Protein AF-A0A7S2WNS4-F1 (afdb_monomer_lite)

Foldseek 3Di:
DPDDPPQDFEFEFEDDDPLLDPAADDLVSVVVVVCVCVVVVVVVRHQAYEYEDALSRCLRPVPSCLVVCVVDVRYAYEHEHDDPADFDEPVSVVSSCVVCVVSVNNVRYHYHTDYDPDDDDVVVVVNNVVSVVVVVVCVPPPPPPPDDPDRDTDGDDDDDDD

Secondary structure (DSSP, 8-state):
---PPP--EEEEEE----TT-SS---HHHHHHHHHHHHHTTHHHHEEEEEEEEEHHHHTT--GGGHHHHHH-TTEEEEEE--TTSPPEEHHHHHHHHHHHHHTT-GGGEEEE-PEE-S-THHHHHHHHHHHHHHHHHHTTT---------------------

InterPro domains:
  IPR019356 Menorin-like domain [PF10223] (10-103)

Organism: NCBI:txid49252

pLDDT: mean 78.73, std 20.69, range [34.44, 98.44]

Radius of gyration: 17.96 Å; chains: 1; bounding box: 40×40×54 Å

Sequence (162 aa):
EILKPPNKYAFSLGWSTDCRALKGYTKQDVAAMKHIIVKNDLLERSKGVVLAVNARVLYRDCKVFNSILREFPEIQLLAWTGTGEPPISQCQIDQILKHFTKEDLQNQLGFDCQISKKLGFFYDYGVRAVSYLWNCKNICVIKCRSAPRSNHLILDKENDIT

Structure (mmCIF, N/CA/C/O backbone):
data_AF-A0A7S2WNS4-F1
#
_entry.id   AF-A0A7S2WNS4-F1
#
loop_
_atom_site.group_PDB
_atom_site.id
_atom_site.type_symbol
_atom_site.label_atom_id
_atom_site.label_alt_id
_atom_site.label_comp_id
_atom_site.label_asym_id
_atom_site.label_entity_id
_atom_site.label_seq_id
_atom_site.pdbx_PDB_ins_code
_atom_site.Cartn_x
_atom_site.Cartn_y
_atom_site.Cartn_z
_atom_site.occupancy
_atom_site.B_iso_or_equiv
_atom_site.auth_seq_id
_atom_site.auth_comp_id
_atom_site.auth_asym_id
_atom_site.auth_atom_id
_atom_site.pdbx_PDB_model_num
ATOM 1 N N . GLU A 1 1 ? -21.718 1.676 32.735 1.00 65.38 1 GLU A N 1
ATOM 2 C CA . GLU A 1 1 ? -20.930 1.352 31.528 1.00 65.38 1 GLU A CA 1
ATOM 3 C C . GLU A 1 1 ? -19.685 0.586 31.934 1.00 65.38 1 GLU A C 1
ATOM 5 O O . GLU A 1 1 ? -19.003 1.007 32.858 1.00 65.38 1 GLU A O 1
ATOM 10 N N . ILE A 1 2 ? -19.419 -0.559 31.307 1.00 63.28 2 ILE A N 1
ATOM 11 C CA . ILE A 1 2 ? -18.170 -1.300 31.515 1.00 63.28 2 ILE A CA 1
ATOM 12 C C . ILE A 1 2 ? -17.141 -0.670 30.574 1.00 63.28 2 ILE A C 1
ATOM 14 O O . ILE A 1 2 ? -17.276 -0.781 29.357 1.00 63.28 2 ILE A O 1
ATOM 18 N N . LEU A 1 3 ? -16.146 0.025 31.126 1.00 57.88 3 LEU A N 1
ATOM 19 C CA . LEU A 1 3 ? -15.045 0.593 30.346 1.00 57.88 3 LEU A CA 1
ATOM 20 C C . LEU A 1 3 ? -14.241 -0.558 29.723 1.00 57.88 3 LEU A C 1
ATOM 22 O O . LEU A 1 3 ? -13.560 -1.298 30.437 1.00 57.88 3 LEU A O 1
ATOM 26 N N . LYS A 1 4 ? -14.331 -0.732 28.396 1.00 65.00 4 LYS A N 1
ATOM 27 C CA . LYS A 1 4 ? -13.427 -1.630 27.662 1.00 65.00 4 LYS A CA 1
ATOM 28 C C . LYS A 1 4 ? -11.987 -1.137 27.901 1.00 65.00 4 LYS A C 1
ATOM 30 O O . LYS A 1 4 ? -11.740 0.064 27.765 1.00 65.00 4 LYS A O 1
ATOM 35 N N . PRO A 1 5 ? -11.039 -2.017 28.272 1.00 66.44 5 PRO A N 1
ATOM 36 C CA . PRO A 1 5 ? -9.646 -1.619 28.435 1.00 66.44 5 PRO A CA 1
ATOM 37 C C . PRO A 1 5 ? -9.109 -1.043 27.114 1.00 66.44 5 PRO A C 1
ATOM 39 O O . PRO A 1 5 ? -9.518 -1.503 26.046 1.00 66.44 5 PRO A O 1
ATOM 42 N N . PRO A 1 6 ? -8.207 -0.046 27.159 1.00 67.00 6 PRO A N 1
ATOM 43 C CA . PRO A 1 6 ? -7.702 0.602 25.955 1.00 67.00 6 PRO A CA 1
ATOM 44 C C . PRO A 1 6 ? -7.000 -0.414 25.048 1.00 67.00 6 PRO A C 1
ATOM 46 O O . PRO A 1 6 ? -6.200 -1.221 25.526 1.00 67.00 6 PRO A O 1
ATOM 49 N N . ASN A 1 7 ? -7.277 -0.357 23.743 1.00 68.31 7 ASN A N 1
ATOM 50 C CA . ASN A 1 7 ? -6.649 -1.219 22.742 1.00 68.31 7 ASN A CA 1
ATOM 51 C C . ASN A 1 7 ? -5.125 -1.049 22.777 1.00 68.31 7 ASN A C 1
ATOM 53 O O . ASN A 1 7 ? -4.609 0.039 22.514 1.00 68.31 7 ASN A O 1
ATOM 57 N N . LYS A 1 8 ? -4.402 -2.120 23.131 1.00 78.44 8 LYS A N 1
ATOM 58 C CA . LYS A 1 8 ? -2.941 -2.098 23.331 1.00 78.44 8 LYS A CA 1
ATOM 59 C C . LYS A 1 8 ? -2.131 -2.576 22.126 1.00 78.44 8 LYS A C 1
ATOM 61 O O . LYS A 1 8 ? -0.917 -2.439 22.145 1.00 78.44 8 LYS A O 1
ATOM 66 N N . TYR A 1 9 ? -2.774 -3.131 21.103 1.00 80.62 9 TYR A N 1
ATOM 67 C CA . TYR A 1 9 ? -2.079 -3.832 20.023 1.00 80.62 9 TYR A CA 1
ATOM 68 C C . TYR A 1 9 ? -2.165 -3.076 18.697 1.00 80.62 9 TYR A C 1
ATOM 70 O O . TYR A 1 9 ? -3.155 -2.394 18.420 1.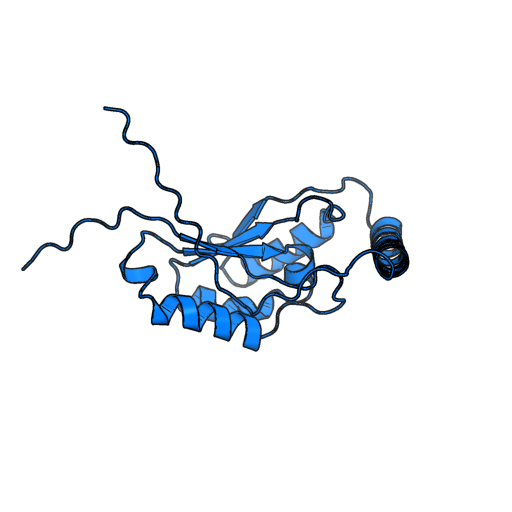00 80.62 9 TYR A O 1
ATOM 78 N N . ALA A 1 10 ? -1.132 -3.233 17.873 1.00 77.94 10 ALA A N 1
ATOM 79 C CA . ALA A 1 10 ? -1.142 -2.916 16.452 1.00 77.94 10 ALA A CA 1
ATOM 80 C C . ALA A 1 10 ? -0.961 -4.227 15.679 1.00 77.94 10 ALA A C 1
ATOM 82 O O . ALA A 1 10 ? -0.168 -5.078 16.082 1.00 77.94 10 ALA A O 1
ATOM 83 N N . PHE A 1 11 ? -1.712 -4.407 14.594 1.00 83.06 11 PHE A N 1
ATOM 84 C CA . PHE A 1 11 ? -1.598 -5.600 13.757 1.00 83.06 11 PHE A CA 1
ATOM 85 C C . PHE A 1 11 ? -1.020 -5.237 12.396 1.00 83.06 11 PHE A C 1
ATOM 87 O O . PHE A 1 11 ? -1.498 -4.308 11.744 1.00 83.06 11 PHE A O 1
ATOM 94 N N . SER A 1 12 ? -0.039 -6.021 11.952 1.00 80.31 12 SER A N 1
ATOM 95 C CA . SER A 1 12 ? 0.447 -6.012 10.576 1.00 80.31 12 SER A CA 1
ATOM 96 C C . SER A 1 12 ? -0.000 -7.292 9.877 1.00 80.31 12 SER A C 1
ATOM 98 O O . SER A 1 12 ? 0.221 -8.399 10.374 1.00 80.31 12 SER A O 1
ATOM 100 N N . LEU A 1 13 ? -0.661 -7.151 8.730 1.00 82.38 13 LEU A N 1
ATOM 101 C CA . LEU A 1 13 ? -1.075 -8.269 7.889 1.00 82.38 13 LEU A CA 1
ATOM 102 C C . LEU A 1 13 ? -0.268 -8.251 6.593 1.00 82.38 13 LEU A C 1
ATOM 104 O O . LEU A 1 13 ? -0.401 -7.339 5.778 1.00 82.38 13 LEU A O 1
ATOM 108 N N . GLY A 1 14 ? 0.549 -9.284 6.391 1.00 80.62 14 GLY A N 1
ATOM 109 C CA . GLY A 1 14 ? 1.243 -9.522 5.129 1.00 80.62 14 GLY A CA 1
ATOM 110 C C . GLY A 1 14 ? 0.395 -10.365 4.179 1.00 80.62 14 GLY A C 1
ATOM 111 O O . GLY A 1 14 ? -0.136 -11.404 4.573 1.00 80.62 14 GLY A O 1
ATOM 112 N N . TRP A 1 15 ? 0.299 -9.952 2.914 1.00 82.50 15 TRP A N 1
ATOM 113 C CA . TRP A 1 15 ? -0.323 -10.765 1.865 1.00 82.50 15 TRP A CA 1
ATOM 114 C C . TRP A 1 15 ? 0.739 -11.345 0.941 1.00 82.50 15 TRP A C 1
ATOM 116 O O . TRP A 1 15 ? 1.460 -10.613 0.259 1.00 82.50 15 TRP A O 1
ATOM 126 N N . SER A 1 16 ? 0.839 -12.674 0.906 1.00 76.50 16 SER A N 1
ATOM 127 C CA . SER A 1 16 ? 1.732 -13.338 -0.037 1.00 76.50 16 SER A CA 1
ATOM 128 C C . SER A 1 16 ? 1.180 -13.166 -1.448 1.00 76.50 16 SER A C 1
ATOM 130 O O . SER A 1 16 ? 0.066 -13.589 -1.754 1.00 76.50 16 SER A O 1
ATOM 132 N N . THR A 1 17 ? 1.968 -12.532 -2.309 1.00 72.62 17 THR A N 1
ATOM 133 C CA . THR A 1 17 ? 1.684 -12.413 -3.737 1.00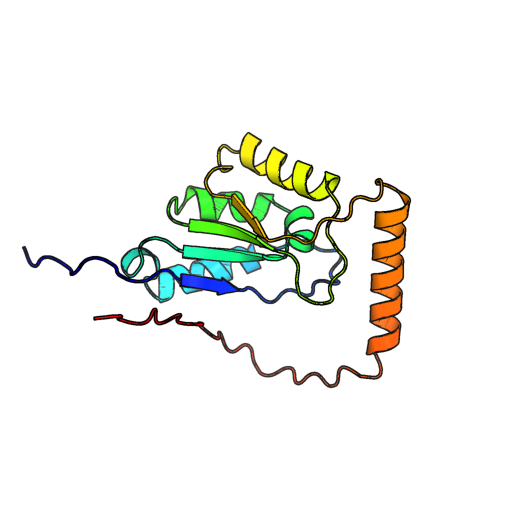 72.62 17 THR A CA 1
ATOM 134 C C . THR A 1 17 ? 2.838 -13.001 -4.525 1.00 72.62 17 THR A C 1
ATOM 136 O O . THR A 1 17 ? 3.972 -13.042 -4.049 1.00 72.62 17 THR A O 1
ATOM 139 N N . ASP A 1 18 ? 2.565 -13.483 -5.738 1.00 75.81 18 ASP A N 1
ATOM 140 C CA . ASP A 1 18 ? 3.656 -13.794 -6.652 1.00 75.81 18 ASP A CA 1
ATOM 141 C C . ASP A 1 18 ? 4.267 -12.473 -7.120 1.00 75.81 18 ASP A C 1
ATOM 143 O O . ASP A 1 18 ? 3.739 -11.797 -7.999 1.00 75.81 18 ASP A O 1
ATOM 147 N N . CYS A 1 19 ? 5.393 -12.096 -6.523 1.00 66.12 19 CYS A N 1
ATOM 148 C CA . CYS A 1 19 ? 6.096 -10.848 -6.816 1.00 66.12 19 CYS A CA 1
ATOM 149 C C . CYS A 1 19 ? 6.662 -10.801 -8.248 1.00 66.12 19 CYS A C 1
ATOM 151 O O . CYS A 1 19 ? 7.168 -9.762 -8.681 1.00 66.12 19 CYS A O 1
ATOM 153 N N . ARG A 1 20 ? 6.594 -11.930 -8.972 1.00 65.75 20 ARG A N 1
ATOM 154 C CA . ARG A 1 20 ? 6.937 -12.081 -10.394 1.00 65.75 20 ARG A CA 1
ATOM 155 C C . ARG A 1 20 ? 5.729 -11.873 -11.306 1.00 65.75 20 ARG A C 1
ATOM 157 O O . ARG A 1 20 ? 5.885 -11.856 -12.528 1.00 65.75 20 ARG A O 1
ATOM 164 N N . ALA A 1 21 ? 4.531 -11.741 -10.740 1.00 62.22 21 ALA A N 1
ATOM 165 C CA . ALA A 1 21 ? 3.321 -11.548 -11.508 1.00 62.22 21 ALA A CA 1
ATOM 166 C C . ALA A 1 21 ? 3.389 -10.218 -12.265 1.00 62.22 21 ALA A C 1
ATOM 168 O O . ALA A 1 21 ? 3.601 -9.145 -11.705 1.00 62.22 21 ALA A O 1
ATOM 169 N N . LEU A 1 22 ? 3.112 -10.284 -13.567 1.00 72.75 22 LEU A N 1
ATOM 170 C CA . LEU A 1 22 ? 2.828 -9.107 -14.394 1.00 72.75 22 LEU A CA 1
ATOM 171 C C . LEU A 1 22 ? 1.499 -8.429 -14.008 1.00 72.75 22 LEU A C 1
ATOM 173 O O . LEU A 1 22 ? 1.129 -7.418 -14.601 1.00 72.75 22 LEU A O 1
ATOM 177 N N . LYS A 1 23 ? 0.766 -9.006 -13.051 1.00 83.56 23 LYS A N 1
ATOM 178 C CA . LYS A 1 23 ? -0.563 -8.588 -12.612 1.00 83.56 23 LYS A CA 1
ATOM 179 C C . LYS A 1 23 ? -0.468 -7.947 -11.228 1.00 83.56 23 LYS A C 1
ATOM 181 O O . LYS A 1 23 ? 0.312 -8.399 -10.396 1.00 83.56 23 LYS A O 1
ATOM 186 N N . GLY A 1 24 ? -1.250 -6.892 -11.016 1.00 90.19 24 GLY A N 1
ATOM 187 C CA . GLY A 1 24 ? -1.418 -6.270 -9.704 1.00 90.19 24 GLY A CA 1
ATOM 188 C C . GLY A 1 24 ? -2.335 -7.072 -8.786 1.00 90.19 24 GLY A C 1
ATOM 189 O O . GLY A 1 24 ? -2.813 -8.149 -9.153 1.00 90.19 24 GLY A O 1
ATOM 190 N N . TYR A 1 25 ? -2.602 -6.511 -7.607 1.00 92.94 25 TYR A N 1
ATOM 191 C CA . TYR A 1 25 ? -3.631 -7.022 -6.705 1.00 92.94 25 TYR A CA 1
ATOM 192 C C . TYR A 1 25 ? -4.998 -7.004 -7.382 1.00 92.94 25 TYR A C 1
ATOM 194 O O . TYR A 1 25 ? -5.315 -6.115 -8.170 1.00 92.94 25 TYR A O 1
ATOM 202 N N . THR A 1 26 ? -5.828 -7.981 -7.046 1.00 93.56 26 THR A N 1
ATOM 203 C CA . THR A 1 26 ? -7.202 -8.071 -7.531 1.00 93.56 26 THR A CA 1
ATOM 204 C C . THR A 1 26 ? -8.192 -7.608 -6.467 1.00 93.56 26 THR A C 1
ATOM 206 O O . THR A 1 26 ? -7.886 -7.545 -5.275 1.00 93.56 26 THR A O 1
ATOM 209 N N . LYS A 1 27 ? -9.436 -7.338 -6.876 1.00 94.81 27 LYS A N 1
ATOM 210 C CA . LYS A 1 27 ? -10.526 -7.066 -5.925 1.00 94.81 27 LYS A CA 1
ATOM 211 C C . LYS A 1 27 ? -10.767 -8.247 -4.980 1.00 94.81 27 LYS A C 1
ATOM 213 O O . LYS A 1 27 ? -11.160 -8.040 -3.838 1.00 94.81 27 LYS A O 1
ATOM 218 N N . GLN A 1 28 ? -10.532 -9.473 -5.448 1.00 94.69 28 GLN A N 1
ATOM 219 C CA . GLN A 1 28 ? -10.657 -10.689 -4.650 1.00 94.69 28 GLN A CA 1
ATOM 220 C C . GLN A 1 28 ? -9.585 -10.757 -3.557 1.00 94.69 28 GLN A C 1
ATOM 222 O O . GLN A 1 28 ? -9.910 -11.138 -2.435 1.00 94.69 28 GLN A O 1
ATOM 227 N N . ASP A 1 29 ? -8.348 -10.339 -3.850 1.00 93.44 29 ASP A N 1
ATOM 228 C CA . ASP A 1 29 ? -7.282 -10.250 -2.842 1.00 93.44 29 ASP A CA 1
ATOM 229 C C . ASP A 1 29 ? -7.675 -9.280 -1.724 1.00 93.44 29 ASP A C 1
ATOM 231 O O . ASP A 1 29 ? -7.646 -9.636 -0.548 1.00 93.44 29 ASP A O 1
ATOM 235 N N . VAL A 1 30 ? -8.134 -8.080 -2.093 1.00 95.19 30 VAL A N 1
ATOM 236 C CA . VAL A 1 30 ? -8.565 -7.057 -1.127 1.00 95.19 30 VAL A CA 1
ATOM 237 C C . VAL A 1 30 ? -9.792 -7.515 -0.332 1.00 95.19 30 VAL A C 1
ATOM 239 O O . VAL A 1 30 ? -9.855 -7.312 0.880 1.00 95.19 30 VAL A O 1
ATOM 242 N N . ALA A 1 31 ? -10.751 -8.189 -0.973 1.00 95.62 31 ALA A N 1
ATOM 243 C CA . ALA A 1 31 ? -11.909 -8.760 -0.287 1.00 95.62 31 ALA A CA 1
ATOM 244 C C . ALA A 1 31 ? -11.508 -9.846 0.725 1.00 95.62 31 ALA A C 1
ATOM 246 O O . ALA A 1 31 ? -12.085 -9.919 1.810 1.00 95.62 31 ALA A O 1
ATOM 247 N N . ALA A 1 32 ? -10.503 -10.664 0.405 1.00 94.50 32 ALA A N 1
ATOM 248 C CA . ALA A 1 32 ? -9.987 -11.677 1.318 1.00 94.50 32 ALA A CA 1
ATOM 249 C C . ALA A 1 32 ? -9.248 -11.049 2.514 1.00 94.50 32 ALA A C 1
ATOM 251 O O . ALA A 1 32 ? -9.465 -11.478 3.649 1.00 94.50 32 ALA A O 1
ATOM 252 N N . MET A 1 33 ? -8.454 -9.993 2.292 1.00 95.06 33 MET A N 1
ATOM 253 C CA . MET A 1 33 ? -7.847 -9.207 3.376 1.00 95.06 33 MET A CA 1
ATOM 254 C C . MET A 1 33 ? -8.924 -8.602 4.284 1.00 95.06 33 MET A C 1
ATOM 256 O O . MET A 1 33 ? -8.897 -8.807 5.496 1.00 95.06 33 MET A O 1
ATOM 260 N N . LYS A 1 34 ? -9.929 -7.938 3.696 1.00 95.56 34 LYS A N 1
ATOM 261 C CA . LYS A 1 34 ? -11.082 -7.385 4.422 1.00 95.56 34 LYS A CA 1
ATOM 262 C C . LYS A 1 34 ? -11.786 -8.451 5.257 1.00 95.56 34 LYS A C 1
ATOM 264 O O . LYS A 1 34 ? -12.094 -8.216 6.422 1.00 95.56 34 LYS A O 1
ATOM 269 N N . HIS A 1 35 ? -12.024 -9.628 4.681 1.00 95.75 35 HIS A N 1
ATOM 270 C CA . HIS A 1 35 ? -12.676 -10.724 5.388 1.00 95.75 35 HIS A CA 1
ATOM 271 C C . HIS A 1 35 ? -11.906 -11.128 6.650 1.00 95.75 35 HIS A C 1
ATOM 273 O O . HIS A 1 35 ? -12.530 -11.354 7.680 1.00 95.75 35 HIS A O 1
ATOM 279 N N . ILE A 1 36 ? -10.571 -11.176 6.608 1.00 94.31 36 ILE A N 1
ATOM 280 C CA . ILE A 1 36 ? -9.749 -11.491 7.787 1.00 94.31 36 ILE A CA 1
ATOM 281 C C . ILE A 1 36 ? -9.872 -10.407 8.859 1.00 94.31 36 ILE A C 1
ATOM 283 O O . ILE A 1 36 ? -9.998 -10.747 10.035 1.00 94.31 36 ILE A O 1
ATOM 287 N N . ILE A 1 37 ? -9.861 -9.132 8.465 1.00 94.75 37 ILE A N 1
ATOM 288 C CA . ILE A 1 37 ? -9.982 -7.993 9.388 1.00 94.75 37 ILE A CA 1
ATOM 289 C C . ILE A 1 37 ? -11.314 -8.050 10.135 1.00 94.75 37 ILE A C 1
ATOM 291 O O . ILE A 1 37 ? -11.323 -8.010 11.364 1.00 94.75 37 ILE A O 1
ATOM 295 N N . VAL A 1 38 ? -12.414 -8.210 9.392 1.00 95.38 38 VAL A N 1
ATOM 296 C CA . VAL A 1 38 ? -13.771 -8.275 9.949 1.00 95.38 38 VAL A CA 1
ATOM 297 C C . VAL A 1 38 ? -13.959 -9.541 10.778 1.00 95.38 38 VAL A C 1
ATOM 299 O O . VAL A 1 38 ? -14.425 -9.473 11.902 1.00 95.38 38 VAL A O 1
ATOM 302 N N . LYS A 1 39 ? -13.548 -10.708 10.269 1.00 96.38 39 LYS A N 1
ATOM 303 C CA . LYS A 1 39 ? -13.742 -11.994 10.957 1.00 96.38 39 LYS A CA 1
ATOM 304 C C . LYS A 1 39 ? -13.066 -12.063 12.332 1.00 96.38 39 LYS A C 1
ATOM 306 O O . LYS A 1 39 ? -13.493 -12.853 13.166 1.00 96.38 39 LYS A O 1
ATOM 311 N N . ASN A 1 40 ? -11.978 -11.323 12.535 1.00 93.00 40 ASN A N 1
ATOM 312 C CA . ASN A 1 40 ? -11.204 -11.352 13.778 1.00 93.00 40 ASN A CA 1
ATOM 313 C C . ASN A 1 40 ? -11.387 -10.088 14.632 1.00 93.00 40 ASN A C 1
ATOM 315 O O . ASN A 1 40 ? -10.633 -9.915 15.598 1.00 93.00 40 ASN A O 1
ATOM 319 N N . ASP A 1 41 ? -12.328 -9.216 14.254 1.00 93.12 41 ASP A N 1
ATOM 320 C CA . ASP A 1 41 ? -12.612 -7.932 14.897 1.00 93.12 41 ASP A CA 1
ATOM 321 C C . ASP A 1 41 ? -11.341 -7.097 15.126 1.00 93.12 41 ASP A C 1
ATOM 323 O O . ASP A 1 41 ? -11.130 -6.511 16.188 1.00 93.12 41 ASP A O 1
ATOM 327 N N . LEU A 1 42 ? -10.428 -7.079 14.144 1.00 91.88 42 LEU A N 1
ATOM 328 C CA . LEU A 1 42 ? -9.098 -6.493 14.347 1.00 91.88 42 LEU A CA 1
ATOM 329 C C . LEU A 1 42 ? -9.168 -4.992 14.631 1.00 91.88 42 LEU A C 1
ATOM 331 O O . LEU A 1 42 ? -8.385 -4.498 15.440 1.00 91.88 42 LEU A O 1
ATOM 335 N N . LEU A 1 43 ? -10.116 -4.284 14.015 1.00 91.69 43 LEU A N 1
ATOM 336 C CA . LEU A 1 43 ? -10.322 -2.850 14.233 1.00 91.69 43 LEU A CA 1
ATOM 337 C C . LEU A 1 43 ? -10.806 -2.556 15.658 1.00 91.69 43 LEU A C 1
ATOM 339 O O . LEU A 1 43 ? -10.339 -1.608 16.276 1.00 91.69 43 LEU A O 1
ATOM 343 N N . GLU A 1 44 ? -11.662 -3.408 16.232 1.00 90.25 44 GLU A N 1
ATOM 344 C CA . GLU A 1 44 ? -12.109 -3.239 17.620 1.00 90.25 44 GLU A CA 1
ATOM 345 C C . GLU A 1 44 ? -11.023 -3.570 18.643 1.00 90.25 44 GLU A C 1
ATOM 347 O O . GLU A 1 44 ? -11.093 -3.107 19.778 1.00 90.25 44 GLU A O 1
ATOM 352 N N . ARG A 1 45 ? -10.043 -4.392 18.262 1.00 87.31 45 ARG A N 1
ATOM 353 C CA . ARG A 1 45 ? -9.014 -4.935 19.162 1.00 87.31 45 ARG A CA 1
ATOM 354 C C . ARG A 1 45 ? -7.678 -4.204 19.082 1.00 87.31 45 ARG A C 1
ATOM 356 O O . ARG A 1 45 ? -6.773 -4.501 19.864 1.00 87.31 45 ARG A O 1
ATOM 363 N N . SER A 1 46 ? -7.530 -3.289 18.131 1.00 88.44 46 SER A N 1
ATOM 364 C CA . SER A 1 46 ? -6.288 -2.563 17.876 1.00 88.44 46 SER A CA 1
ATOM 365 C C . SER A 1 46 ? -6.512 -1.065 17.782 1.00 88.44 46 SER A C 1
ATOM 367 O O . SER A 1 46 ? -7.641 -0.582 17.773 1.00 88.44 46 SER A O 1
ATOM 369 N N . LYS A 1 47 ? -5.412 -0.313 17.764 1.00 85.94 47 LYS A N 1
ATOM 370 C CA . LYS A 1 47 ? -5.442 1.123 17.449 1.00 85.94 47 LYS A CA 1
ATOM 371 C C . LYS A 1 47 ? -5.492 1.397 15.943 1.00 85.94 47 LYS A C 1
ATOM 373 O O . LYS A 1 47 ? -5.648 2.544 15.545 1.00 85.94 47 LYS A O 1
ATOM 378 N N . GLY A 1 48 ? -5.305 0.364 15.129 1.00 89.19 48 GLY A N 1
ATOM 379 C CA . GLY A 1 48 ? -5.189 0.455 13.684 1.00 89.19 48 GLY A CA 1
ATOM 380 C C . GLY A 1 48 ? -4.630 -0.838 13.107 1.00 89.19 48 GLY A C 1
ATOM 381 O O . GLY A 1 48 ? -4.002 -1.645 13.805 1.00 89.19 48 GLY A O 1
ATOM 382 N N . VAL A 1 49 ? -4.865 -1.030 11.814 1.00 94.50 49 VAL A N 1
ATOM 383 C CA . VAL A 1 49 ? -4.418 -2.213 11.077 1.00 94.50 49 VAL A CA 1
ATOM 384 C C . VAL A 1 49 ? -3.556 -1.762 9.912 1.00 94.50 49 VAL A C 1
ATOM 386 O O . VAL A 1 49 ? -3.989 -0.965 9.085 1.00 94.50 49 VAL A O 1
ATOM 389 N N . VAL A 1 50 ? -2.346 -2.305 9.821 1.00 96.56 50 VAL A N 1
ATOM 390 C CA . VAL A 1 50 ? -1.434 -2.046 8.707 1.00 96.56 50 VAL A CA 1
ATOM 391 C C . VAL A 1 50 ? -1.474 -3.227 7.742 1.00 96.56 50 VAL A C 1
ATOM 393 O O . VAL A 1 50 ? -1.230 -4.373 8.123 1.00 96.56 50 VAL A O 1
ATOM 396 N N . LEU A 1 51 ? -1.769 -2.960 6.474 1.00 96.31 51 LEU A N 1
ATOM 397 C CA . LEU A 1 51 ? -1.696 -3.934 5.390 1.00 96.31 51 LEU A CA 1
ATOM 398 C C . LEU A 1 51 ? -0.352 -3.785 4.678 1.00 96.31 51 LEU A C 1
ATOM 400 O O . LEU A 1 51 ? -0.129 -2.830 3.931 1.00 96.31 51 LEU A O 1
ATOM 404 N N . ALA A 1 52 ? 0.544 -4.741 4.903 1.00 95.31 52 ALA A N 1
ATOM 405 C CA . ALA A 1 52 ? 1.844 -4.783 4.252 1.00 95.31 52 ALA A CA 1
ATOM 406 C C . ALA A 1 52 ? 1.701 -5.367 2.838 1.00 95.31 52 ALA A C 1
ATOM 408 O O . ALA A 1 52 ? 1.492 -6.570 2.651 1.00 95.31 52 ALA A O 1
ATOM 409 N N . VAL A 1 53 ? 1.834 -4.507 1.826 1.00 95.31 53 VAL A N 1
ATOM 410 C CA . VAL A 1 53 ? 1.640 -4.844 0.411 1.00 95.31 53 VAL A CA 1
ATOM 411 C C . VAL A 1 53 ? 2.927 -4.651 -0.385 1.00 95.31 53 VAL A C 1
ATOM 413 O O . VAL A 1 53 ? 3.599 -3.630 -0.279 1.00 95.31 53 VAL A O 1
ATOM 416 N N . ASN A 1 54 ? 3.277 -5.623 -1.230 1.00 94.12 54 ASN A N 1
ATOM 417 C CA . ASN A 1 54 ? 4.411 -5.481 -2.142 1.00 94.12 54 ASN A CA 1
ATOM 418 C C . ASN A 1 54 ? 4.221 -4.267 -3.073 1.00 94.12 54 ASN A C 1
ATOM 420 O O . ASN A 1 54 ? 3.261 -4.219 -3.847 1.00 94.12 54 ASN A O 1
ATOM 424 N N . ALA A 1 55 ? 5.153 -3.316 -3.038 1.00 95.06 55 ALA A N 1
ATOM 425 C CA . ALA A 1 55 ? 5.066 -2.050 -3.757 1.00 95.06 55 ALA A CA 1
ATOM 426 C C . ALA A 1 55 ? 5.072 -2.224 -5.284 1.00 95.06 55 ALA A C 1
ATOM 428 O O . ALA A 1 55 ? 4.370 -1.501 -5.992 1.00 95.06 55 ALA A O 1
ATOM 429 N N . ARG A 1 56 ? 5.811 -3.210 -5.820 1.00 91.44 56 ARG A N 1
ATOM 430 C CA . ARG A 1 56 ? 5.850 -3.467 -7.273 1.00 91.44 56 ARG A CA 1
ATOM 431 C C . ARG A 1 56 ? 4.528 -4.031 -7.782 1.00 91.44 56 ARG A C 1
ATOM 433 O O . ARG A 1 56 ? 4.141 -3.720 -8.907 1.00 91.44 56 ARG A O 1
ATOM 440 N N . VAL A 1 57 ? 3.847 -4.834 -6.965 1.00 93.25 57 VAL A N 1
ATOM 441 C CA . VAL A 1 57 ? 2.513 -5.370 -7.273 1.00 93.25 57 VAL A CA 1
ATOM 442 C C . VAL A 1 57 ? 1.452 -4.281 -7.096 1.00 93.25 57 VAL A C 1
ATOM 444 O O . VAL A 1 57 ? 0.594 -4.129 -7.964 1.00 93.25 57 VAL A O 1
ATOM 447 N N . LEU A 1 58 ? 1.553 -3.470 -6.035 1.00 95.44 58 LEU A N 1
ATOM 448 C CA . LEU A 1 58 ? 0.653 -2.341 -5.777 1.00 95.44 58 LEU A CA 1
ATOM 449 C C . LEU A 1 58 ? 0.659 -1.344 -6.938 1.00 95.44 58 LEU A C 1
ATOM 451 O O . LEU A 1 58 ? -0.401 -0.991 -7.440 1.00 95.44 58 LEU A O 1
ATOM 455 N N . TYR A 1 59 ? 1.846 -0.965 -7.420 1.00 94.88 59 TYR A N 1
ATOM 456 C CA . TYR A 1 59 ? 2.022 -0.059 -8.559 1.00 94.88 59 TYR A CA 1
ATOM 457 C C . TYR A 1 59 ? 1.209 -0.457 -9.803 1.00 94.88 59 TYR A C 1
ATOM 459 O O . TYR A 1 59 ? 0.800 0.403 -10.580 1.00 94.88 59 TYR A O 1
ATOM 467 N N . ARG A 1 60 ? 0.983 -1.758 -10.026 1.00 93.69 60 ARG A N 1
ATOM 468 C CA . ARG A 1 60 ? 0.263 -2.242 -11.213 1.00 93.69 60 ARG A CA 1
ATOM 469 C C . ARG A 1 60 ? -1.228 -1.939 -11.162 1.00 93.69 60 ARG A C 1
ATOM 471 O O . ARG A 1 60 ? -1.819 -1.722 -12.215 1.00 93.69 60 ARG A O 1
ATOM 478 N N . ASP A 1 61 ? -1.819 -1.944 -9.972 1.00 94.88 61 ASP A N 1
ATOM 479 C CA . ASP A 1 61 ? -3.218 -1.584 -9.775 1.00 94.88 61 ASP A CA 1
ATOM 480 C C . ASP A 1 61 ? -3.444 -1.067 -8.349 1.00 94.88 61 ASP A C 1
ATOM 482 O O . ASP A 1 61 ? -3.768 -1.819 -7.432 1.00 94.88 61 ASP A O 1
ATOM 486 N N . CYS A 1 62 ? -3.275 0.241 -8.153 1.00 96.44 62 CYS A N 1
ATOM 487 C CA . CYS A 1 62 ? -3.526 0.872 -6.857 1.00 96.44 62 CYS A CA 1
ATOM 488 C C . CYS A 1 62 ? -5.026 0.950 -6.524 1.00 96.44 62 CYS A C 1
ATOM 490 O O . CYS A 1 62 ? -5.407 1.011 -5.356 1.00 96.44 62 CYS A O 1
ATOM 492 N N . LYS A 1 63 ? -5.895 0.962 -7.547 1.00 97.69 63 LYS A N 1
ATOM 493 C CA . LYS A 1 63 ? -7.319 1.312 -7.409 1.00 97.69 63 LYS A CA 1
ATOM 494 C C . LYS A 1 63 ? -8.093 0.305 -6.574 1.00 97.69 63 LYS A C 1
ATOM 496 O O . LYS A 1 63 ? -9.096 0.671 -5.964 1.00 97.69 63 LYS A O 1
ATOM 501 N N . VAL A 1 64 ? -7.651 -0.952 -6.547 1.00 97.19 64 VAL A N 1
ATOM 502 C CA . VAL A 1 64 ? -8.349 -2.019 -5.817 1.00 97.19 64 VAL A CA 1
ATOM 503 C C . VAL A 1 64 ? -8.393 -1.780 -4.307 1.00 97.19 64 VAL A C 1
ATOM 505 O O . VAL A 1 64 ? -9.309 -2.281 -3.662 1.00 97.19 64 VAL A O 1
ATOM 508 N N . PHE A 1 65 ? -7.478 -0.980 -3.750 1.00 97.94 65 PHE A N 1
ATOM 509 C CA . PHE A 1 65 ? -7.466 -0.653 -2.321 1.00 97.94 65 PHE A CA 1
ATOM 510 C C . PHE A 1 65 ? -8.327 0.562 -1.950 1.00 97.94 65 PHE A C 1
ATOM 512 O O . PHE A 1 65 ? -8.647 0.738 -0.778 1.00 97.94 65 PHE A O 1
ATOM 519 N N . ASN A 1 66 ? -8.771 1.382 -2.909 1.00 98.25 66 ASN A N 1
ATOM 520 C CA . ASN A 1 66 ? -9.517 2.607 -2.594 1.00 98.25 66 ASN A CA 1
ATOM 521 C C . ASN A 1 66 ? -10.795 2.323 -1.788 1.00 98.25 66 ASN A C 1
ATOM 523 O O . ASN A 1 66 ? -11.152 3.101 -0.909 1.00 98.25 66 ASN A O 1
ATOM 527 N N . SER A 1 67 ? -11.496 1.222 -2.085 1.00 97.44 67 SER A N 1
ATOM 528 C CA . SER A 1 67 ? -12.748 0.897 -1.396 1.00 97.44 67 SER A CA 1
ATOM 529 C C . SER A 1 67 ? -12.525 0.523 0.065 1.00 97.44 67 SER A C 1
ATOM 531 O O . SER A 1 67 ? -13.262 1.004 0.914 1.00 97.44 67 SER A O 1
ATOM 533 N N . ILE A 1 68 ? -11.510 -0.297 0.367 1.00 97.38 68 ILE A N 1
ATOM 534 C CA . ILE A 1 68 ? -11.259 -0.747 1.743 1.00 97.38 68 ILE A CA 1
ATOM 535 C C . ILE A 1 68 ? -10.750 0.403 2.624 1.00 97.38 68 ILE A C 1
ATOM 537 O O . ILE A 1 68 ? -11.176 0.514 3.765 1.00 97.38 68 ILE A O 1
ATOM 541 N N . LEU A 1 69 ? -9.917 1.296 2.080 1.00 97.94 69 LEU A N 1
ATOM 542 C CA . LEU A 1 69 ? -9.373 2.452 2.807 1.00 97.94 69 LEU A CA 1
ATOM 543 C C . LEU A 1 69 ? -10.412 3.548 3.081 1.00 97.94 69 LEU A C 1
ATOM 545 O O . LEU A 1 69 ? -10.328 4.269 4.070 1.00 97.94 69 LEU A O 1
ATOM 549 N N . ARG A 1 70 ? -11.413 3.684 2.205 1.00 97.88 70 ARG A N 1
ATOM 550 C CA . ARG A 1 70 ? -12.558 4.575 2.453 1.00 97.88 70 ARG A CA 1
ATOM 551 C C . ARG A 1 70 ? -13.534 3.995 3.460 1.00 97.88 70 ARG A C 1
ATOM 553 O O . ARG A 1 70 ? -14.155 4.742 4.203 1.00 97.88 70 ARG A O 1
ATOM 560 N N . GLU A 1 71 ? -13.701 2.679 3.434 1.00 97.50 71 GLU A N 1
ATOM 561 C CA . GLU A 1 71 ? -14.593 1.981 4.352 1.00 97.50 71 GLU A CA 1
ATOM 562 C C . GLU A 1 71 ? -14.031 1.943 5.779 1.00 97.50 71 GLU A C 1
ATOM 564 O O . GLU A 1 71 ? -14.802 2.059 6.725 1.00 97.50 71 GLU A O 1
ATOM 569 N N . PHE A 1 72 ? -12.707 1.828 5.930 1.00 96.69 72 PHE A N 1
ATOM 570 C CA . PHE A 1 72 ? -12.029 1.740 7.226 1.00 96.69 72 PHE A CA 1
ATOM 571 C C . PHE A 1 72 ? -10.868 2.747 7.313 1.00 96.69 72 PHE A C 1
ATOM 573 O O . PHE A 1 72 ? -9.735 2.405 6.961 1.00 96.69 72 PHE A O 1
ATOM 580 N N . PRO A 1 73 ? -11.122 3.984 7.779 1.00 96.00 73 PRO A N 1
ATOM 581 C CA . PRO A 1 73 ? -10.106 5.036 7.889 1.00 96.00 73 PRO A CA 1
ATOM 582 C C . PRO A 1 73 ? -8.924 4.707 8.818 1.00 96.00 73 PRO A C 1
ATOM 584 O O . PRO A 1 73 ? -7.874 5.338 8.727 1.00 96.00 73 PRO A O 1
ATOM 587 N N . GLU A 1 74 ? -9.089 3.739 9.720 1.00 95.31 74 GLU A N 1
ATOM 588 C CA . GLU A 1 74 ? -8.068 3.252 10.653 1.00 95.31 74 GLU A CA 1
ATOM 589 C C . GLU A 1 74 ? -7.103 2.240 10.013 1.00 95.31 74 GLU A C 1
ATOM 591 O O . GLU A 1 74 ? -6.131 1.812 10.648 1.00 95.31 74 GLU A O 1
ATOM 596 N N . ILE A 1 75 ? -7.370 1.825 8.771 1.00 96.56 75 ILE A N 1
ATOM 597 C CA . ILE A 1 75 ? -6.462 0.980 8.001 1.00 96.56 75 ILE A CA 1
ATOM 598 C C . ILE A 1 75 ? -5.381 1.846 7.358 1.00 96.56 75 ILE A C 1
ATOM 600 O O . ILE A 1 75 ? -5.640 2.910 6.807 1.00 96.56 75 ILE A O 1
ATOM 604 N N . GLN A 1 76 ? -4.150 1.347 7.377 1.00 97.44 76 GLN A N 1
ATOM 605 C CA . GLN A 1 76 ? -3.030 1.924 6.644 1.00 97.44 76 GLN A CA 1
ATOM 606 C C . GLN A 1 76 ? -2.439 0.890 5.686 1.00 97.44 76 GLN A C 1
ATOM 608 O O . GLN A 1 76 ? -2.422 -0.306 5.971 1.00 97.44 76 GLN A O 1
ATOM 613 N N . LEU A 1 77 ? -1.926 1.339 4.546 1.00 97.75 77 LEU A N 1
ATOM 614 C CA . LEU A 1 77 ? -1.100 0.546 3.646 1.00 97.75 77 LEU A CA 1
ATOM 615 C C . LEU A 1 77 ? 0.371 0.823 3.923 1.00 97.75 77 LEU A C 1
ATOM 617 O O . LEU A 1 77 ? 0.801 1.973 3.911 1.00 97.75 77 LEU A O 1
ATOM 621 N N . LEU A 1 78 ? 1.159 -0.238 4.061 1.00 97.62 78 LEU A N 1
ATOM 622 C CA . LEU A 1 78 ? 2.613 -0.166 4.020 1.00 97.62 78 LEU A CA 1
ATOM 623 C C . LEU A 1 78 ? 3.096 -0.795 2.712 1.00 97.62 78 LEU A C 1
ATOM 625 O O . LEU A 1 78 ? 3.111 -2.019 2.564 1.00 97.62 78 LEU A O 1
ATOM 629 N N . ALA A 1 79 ? 3.468 0.045 1.748 1.00 96.94 79 ALA A N 1
ATOM 630 C CA . ALA A 1 79 ? 4.050 -0.395 0.490 1.00 96.94 79 ALA A CA 1
ATOM 631 C C . ALA A 1 79 ? 5.526 -0.752 0.703 1.00 96.94 79 ALA A C 1
ATOM 633 O O . ALA A 1 79 ? 6.338 0.125 0.996 1.00 96.94 79 ALA A O 1
ATOM 634 N N . TRP A 1 80 ? 5.889 -2.023 0.536 1.00 95.44 80 TRP A N 1
ATOM 635 C CA . TRP A 1 80 ? 7.239 -2.503 0.843 1.00 95.44 80 TRP A CA 1
ATOM 636 C C . TRP A 1 80 ? 7.872 -3.322 -0.285 1.00 95.44 80 TRP A C 1
ATOM 638 O O . TRP A 1 80 ? 7.186 -3.811 -1.187 1.00 95.44 80 TRP A O 1
ATOM 648 N N . THR A 1 81 ? 9.194 -3.483 -0.253 1.00 91.69 81 THR A N 1
ATOM 649 C CA . THR A 1 81 ? 9.926 -4.388 -1.160 1.00 91.69 81 THR A CA 1
ATOM 650 C C . THR A 1 81 ? 10.526 -5.555 -0.390 1.00 91.69 81 THR A C 1
ATOM 652 O O . THR A 1 81 ? 11.241 -5.334 0.585 1.00 91.69 81 THR A O 1
ATOM 655 N N . GLY A 1 82 ? 10.295 -6.783 -0.858 1.00 85.06 82 GLY A N 1
ATOM 656 C CA . GLY A 1 82 ? 10.806 -7.992 -0.215 1.00 85.06 82 GLY A CA 1
ATOM 657 C C . GLY A 1 82 ? 12.324 -8.135 -0.251 1.00 85.06 82 GLY A C 1
ATOM 658 O O . GLY A 1 82 ? 12.993 -7.671 -1.176 1.00 85.06 82 GLY A O 1
ATOM 659 N N . THR A 1 83 ? 12.881 -8.835 0.740 1.00 84.62 83 THR A N 1
ATOM 660 C CA . THR A 1 83 ? 14.304 -9.190 0.765 1.00 84.62 83 THR A CA 1
ATOM 661 C C . THR A 1 83 ? 14.670 -10.041 -0.450 1.00 84.62 83 THR A C 1
ATOM 663 O O . THR A 1 83 ? 14.017 -11.038 -0.749 1.00 84.62 83 THR A O 1
ATOM 666 N N . GLY A 1 84 ? 15.739 -9.653 -1.148 1.00 83.81 84 GLY A N 1
ATOM 667 C CA . GLY A 1 84 ? 16.199 -10.329 -2.363 1.00 83.81 84 GLY A CA 1
ATOM 668 C C . GLY A 1 84 ? 15.426 -9.937 -3.622 1.00 83.81 84 GLY A C 1
ATOM 669 O O . GLY A 1 84 ? 15.838 -10.292 -4.722 1.00 83.81 84 GLY A O 1
ATOM 670 N N . GLU A 1 85 ? 14.342 -9.176 -3.503 1.00 83.06 85 GLU A N 1
ATOM 671 C CA . GLU A 1 85 ? 13.634 -8.685 -4.671 1.00 83.06 85 GLU A CA 1
ATOM 672 C C . GLU A 1 85 ? 14.356 -7.491 -5.320 1.00 83.06 85 GLU A C 1
ATOM 674 O O . GLU A 1 85 ? 15.060 -6.744 -4.638 1.00 83.06 85 GLU A O 1
ATOM 679 N N . PRO A 1 86 ? 14.168 -7.242 -6.630 1.00 85.88 86 PRO A N 1
ATOM 680 C CA . PRO A 1 86 ? 14.713 -6.046 -7.258 1.00 85.88 86 PRO A CA 1
ATOM 681 C C . PRO A 1 86 ? 14.144 -4.766 -6.620 1.00 85.88 86 PRO A C 1
ATOM 683 O O . PRO A 1 86 ? 12.933 -4.703 -6.384 1.00 85.88 86 PRO A O 1
ATOM 686 N N . PRO A 1 87 ? 14.959 -3.723 -6.401 1.00 89.94 87 PRO A N 1
ATOM 687 C CA . PRO A 1 87 ? 14.462 -2.434 -5.927 1.00 89.94 87 PRO A CA 1
ATOM 688 C C . PRO A 1 87 ? 13.307 -1.888 -6.790 1.00 89.94 87 PRO A C 1
ATOM 690 O O . PRO A 1 87 ? 13.195 -2.176 -7.983 1.00 89.94 87 PRO A O 1
ATOM 693 N N . ILE A 1 88 ? 12.430 -1.080 -6.199 1.00 91.12 88 ILE A N 1
ATOM 694 C CA . ILE A 1 88 ? 11.398 -0.357 -6.952 1.00 91.12 88 ILE A CA 1
ATOM 695 C C . ILE A 1 88 ? 11.994 0.948 -7.502 1.00 91.12 88 ILE A C 1
ATOM 697 O O . ILE A 1 88 ? 12.892 1.540 -6.898 1.00 91.12 88 ILE A O 1
ATOM 701 N N . SER A 1 89 ? 11.550 1.400 -8.675 1.00 91.31 89 SER A N 1
ATOM 702 C CA . SER A 1 89 ? 12.017 2.686 -9.214 1.00 91.31 89 SER A CA 1
ATOM 703 C C . SER A 1 89 ? 11.290 3.866 -8.562 1.00 91.31 89 SER A C 1
ATOM 705 O O . SER A 1 89 ? 10.112 3.757 -8.219 1.00 91.31 89 SER A O 1
ATOM 707 N N . GLN A 1 90 ? 11.959 5.020 -8.462 1.00 92.81 90 GLN A N 1
ATOM 708 C CA . GLN A 1 90 ? 11.342 6.239 -7.919 1.00 92.81 90 GLN A CA 1
ATOM 709 C C . GLN A 1 90 ? 10.069 6.629 -8.688 1.00 92.81 90 GLN A C 1
ATOM 711 O O . GLN A 1 90 ? 9.047 6.912 -8.081 1.00 92.81 90 GLN A O 1
ATOM 716 N N . CYS A 1 91 ? 10.084 6.520 -10.021 1.00 92.44 91 CYS A N 1
ATOM 717 C CA . CYS A 1 91 ? 8.917 6.817 -10.856 1.00 92.44 91 CYS A CA 1
ATOM 718 C C . CYS A 1 91 ? 7.689 5.955 -10.503 1.00 92.44 91 CYS A C 1
ATOM 720 O O . CYS A 1 91 ? 6.556 6.426 -10.587 1.00 92.44 91 CYS A O 1
ATOM 722 N N . GLN A 1 92 ? 7.893 4.698 -10.098 1.00 93.62 92 GLN A N 1
ATOM 723 C CA . GLN A 1 92 ? 6.796 3.837 -9.652 1.00 93.62 92 GLN A CA 1
ATOM 724 C C . GLN A 1 92 ? 6.256 4.276 -8.290 1.00 93.62 92 GLN A C 1
ATOM 726 O O . GLN A 1 92 ? 5.040 4.330 -8.123 1.00 93.62 92 GLN A O 1
ATOM 731 N N . ILE A 1 93 ? 7.136 4.635 -7.350 1.00 95.62 93 ILE A N 1
ATOM 732 C CA . ILE A 1 93 ? 6.739 5.210 -6.055 1.00 95.62 93 ILE A CA 1
ATOM 733 C C . ILE A 1 93 ? 5.922 6.486 -6.272 1.00 95.62 93 ILE A C 1
ATOM 735 O O . ILE A 1 93 ? 4.826 6.604 -5.729 1.00 95.62 93 ILE A O 1
ATOM 739 N N . ASP A 1 94 ? 6.399 7.394 -7.124 1.00 95.88 94 ASP A N 1
ATOM 740 C CA . ASP A 1 94 ? 5.727 8.663 -7.411 1.00 95.88 94 ASP A CA 1
ATOM 741 C C . ASP A 1 94 ? 4.330 8.442 -8.007 1.00 95.88 94 ASP A C 1
ATOM 743 O O . ASP A 1 94 ? 3.394 9.177 -7.701 1.00 95.88 94 ASP A O 1
ATOM 747 N N . GLN A 1 95 ? 4.155 7.411 -8.839 1.00 96.88 95 GLN A N 1
ATOM 748 C CA . GLN A 1 95 ? 2.850 7.053 -9.398 1.00 96.88 95 GLN A CA 1
ATOM 749 C C . GLN A 1 95 ? 1.895 6.463 -8.356 1.00 96.88 95 GLN A C 1
ATOM 751 O O . GLN A 1 95 ? 0.710 6.801 -8.380 1.00 96.88 95 GLN A O 1
ATOM 756 N N . ILE A 1 96 ? 2.392 5.625 -7.438 1.00 97.81 96 ILE A N 1
ATOM 757 C CA . ILE A 1 96 ? 1.598 5.145 -6.298 1.00 97.81 96 ILE A CA 1
ATOM 758 C C . ILE A 1 96 ? 1.147 6.353 -5.472 1.00 97.81 96 ILE A C 1
ATOM 760 O O . ILE A 1 96 ? -0.052 6.537 -5.266 1.00 97.81 96 ILE A O 1
ATOM 764 N N . LEU A 1 97 ? 2.088 7.208 -5.062 1.00 98.19 97 LEU A N 1
ATOM 765 C CA . LEU A 1 97 ? 1.804 8.388 -4.250 1.00 98.19 97 LEU A CA 1
ATOM 766 C C . LEU A 1 97 ? 0.798 9.312 -4.945 1.00 98.19 97 LEU A C 1
ATOM 768 O O . LEU A 1 97 ? -0.225 9.647 -4.362 1.00 98.19 97 LEU A O 1
ATOM 772 N N . LYS A 1 98 ? 1.022 9.639 -6.224 1.00 98.31 98 LYS A N 1
ATOM 773 C CA . LYS A 1 98 ? 0.113 10.467 -7.030 1.00 98.31 98 LYS A CA 1
ATOM 774 C C . LYS A 1 98 ? -1.308 9.907 -7.067 1.00 98.31 98 LYS A C 1
ATOM 776 O O . LYS A 1 98 ? -2.259 10.686 -7.019 1.00 98.31 98 LYS A O 1
ATOM 781 N N . HIS A 1 99 ? -1.466 8.586 -7.181 1.00 98.38 99 HIS A N 1
ATOM 782 C CA . HIS A 1 99 ? -2.784 7.948 -7.147 1.00 98.38 99 HIS A CA 1
ATOM 783 C C . HIS A 1 99 ? -3.470 8.167 -5.795 1.00 98.38 99 HIS A C 1
ATOM 785 O O . HIS A 1 99 ? -4.591 8.664 -5.769 1.00 98.38 99 HIS A O 1
ATOM 791 N N . PHE A 1 100 ? -2.802 7.865 -4.679 1.00 98.31 100 PHE A N 1
ATOM 792 C CA . PHE A 1 100 ? -3.417 8.004 -3.355 1.00 98.31 100 PHE A CA 1
ATOM 793 C C . PHE A 1 100 ? -3.621 9.464 -2.933 1.00 98.31 100 PHE A C 1
ATOM 795 O O . PHE A 1 100 ? -4.638 9.758 -2.317 1.00 98.31 100 PHE A O 1
ATOM 802 N N . THR A 1 101 ? -2.754 10.397 -3.341 1.00 98.31 101 THR A N 1
ATOM 803 C CA . THR A 1 101 ? -2.990 11.841 -3.166 1.00 98.31 101 THR A CA 1
ATOM 804 C C . THR A 1 101 ? -4.224 12.307 -3.935 1.00 98.31 101 THR A C 1
ATOM 806 O O . THR A 1 101 ? -5.025 13.073 -3.413 1.00 98.31 101 THR A O 1
ATOM 809 N N . LYS A 1 102 ? -4.414 11.836 -5.175 1.00 98.44 102 LYS A N 1
ATOM 810 C CA . LYS A 1 102 ? -5.593 12.191 -5.981 1.00 98.44 102 LYS A CA 1
ATOM 811 C C . LYS A 1 102 ? -6.899 11.718 -5.335 1.00 98.44 102 LYS A C 1
ATOM 813 O O . LYS A 1 102 ? -7.931 12.358 -5.503 1.00 98.44 102 LYS A O 1
ATOM 818 N N . GLU A 1 103 ? -6.858 10.586 -4.645 1.00 98.25 103 GLU A N 1
ATOM 819 C CA . GLU A 1 103 ? -8.025 9.965 -4.018 1.00 98.25 103 GLU A CA 1
ATOM 820 C C . GLU A 1 103 ? -8.251 10.424 -2.566 1.00 98.25 103 GLU A C 1
ATOM 822 O O . GLU A 1 103 ? -9.184 9.918 -1.944 1.00 98.25 103 GLU A O 1
ATOM 827 N N . ASP A 1 104 ? -7.430 11.364 -2.073 1.00 98.38 104 ASP A N 1
ATOM 828 C CA . ASP A 1 104 ? -7.377 11.885 -0.695 1.00 98.38 104 ASP A CA 1
ATOM 829 C C . ASP A 1 104 ? -7.124 10.804 0.375 1.00 98.38 104 ASP A C 1
ATOM 831 O O . ASP A 1 104 ? -7.728 10.760 1.443 1.00 98.38 104 ASP A O 1
ATOM 835 N N . LEU A 1 105 ? -6.231 9.867 0.052 1.00 98.31 105 LEU A N 1
ATOM 836 C CA . LEU A 1 105 ? -5.874 8.708 0.877 1.00 98.31 105 LEU A CA 1
ATOM 837 C C . LEU A 1 105 ? -4.371 8.661 1.211 1.00 98.31 105 LEU A C 1
ATOM 839 O O . LEU A 1 105 ? -3.885 7.670 1.751 1.00 98.31 105 LEU A O 1
ATOM 843 N N . GLN A 1 106 ? -3.611 9.718 0.911 1.00 97.94 106 GLN A N 1
ATOM 844 C CA . GLN A 1 106 ? -2.159 9.791 1.132 1.00 97.94 106 GLN A CA 1
ATOM 845 C C . GLN A 1 106 ? -1.752 9.582 2.596 1.00 97.94 106 GLN A C 1
ATOM 847 O O . GLN A 1 106 ? -0.699 9.015 2.861 1.00 97.94 106 GLN A O 1
ATOM 852 N N . ASN A 1 107 ? -2.600 9.990 3.544 1.00 97.88 107 ASN A N 1
ATOM 853 C CA . ASN A 1 107 ? -2.324 9.854 4.977 1.00 97.88 107 ASN A CA 1
ATOM 854 C C . ASN A 1 107 ? -2.419 8.399 5.467 1.00 97.88 107 ASN A C 1
ATOM 856 O O . ASN A 1 107 ? -1.958 8.091 6.561 1.00 97.88 107 ASN A O 1
ATOM 860 N N . GLN A 1 108 ? -3.010 7.511 4.663 1.00 97.88 108 GLN A N 1
ATOM 861 C CA . GLN A 1 108 ? -3.106 6.080 4.942 1.00 97.88 108 GLN A CA 1
ATOM 862 C C . GLN A 1 108 ? -2.014 5.279 4.215 1.00 97.88 108 GLN A C 1
ATOM 864 O O . GLN A 1 108 ? -2.088 4.056 4.182 1.00 97.88 108 GLN A O 1
ATOM 869 N N . LEU A 1 109 ? -1.018 5.926 3.599 1.00 98.25 109 LEU A N 1
ATOM 870 C CA . LEU A 1 109 ? 0.025 5.265 2.815 1.00 98.25 109 LEU A CA 1
ATOM 871 C C . LEU A 1 109 ? 1.419 5.521 3.404 1.00 98.25 109 LEU A C 1
ATOM 873 O O . LEU A 1 109 ? 1.886 6.655 3.456 1.00 98.25 109 LEU A O 1
ATOM 877 N N . GLY A 1 110 ? 2.115 4.444 3.766 1.00 97.62 110 GLY A N 1
ATOM 878 C CA . GLY A 1 110 ? 3.532 4.427 4.126 1.00 97.62 110 GLY A CA 1
ATOM 879 C C . GLY A 1 110 ? 4.377 3.642 3.120 1.00 97.62 110 GLY A C 1
ATOM 880 O O . GLY A 1 110 ? 3.861 2.809 2.370 1.00 97.62 110 GLY A O 1
ATOM 881 N N . PHE A 1 111 ? 5.690 3.883 3.123 1.00 97.31 111 PHE A N 1
ATOM 882 C CA . PHE A 1 111 ? 6.651 3.182 2.268 1.00 97.31 111 PHE A CA 1
ATOM 883 C C . PHE A 1 111 ? 7.809 2.603 3.086 1.00 97.31 111 PHE A C 1
ATOM 885 O O . PHE A 1 111 ? 8.441 3.322 3.853 1.00 97.31 111 PHE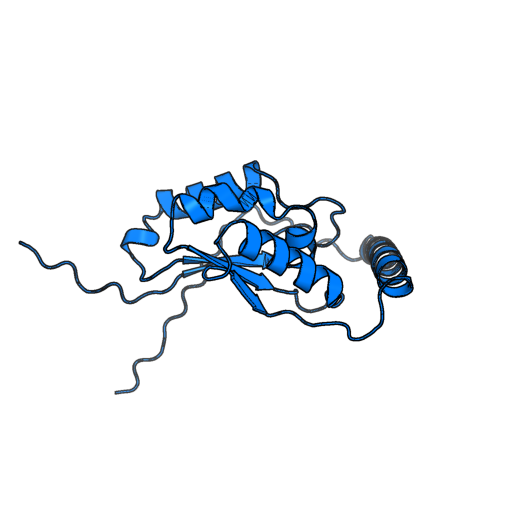 A O 1
ATOM 892 N N . ASP A 1 112 ? 8.131 1.334 2.841 1.00 96.19 112 ASP A N 1
ATOM 893 C CA . ASP A 1 112 ? 9.351 0.656 3.298 1.00 96.19 112 ASP A CA 1
ATOM 894 C C . ASP A 1 112 ? 10.009 -0.068 2.111 1.00 96.19 112 ASP A C 1
ATOM 896 O O . ASP A 1 112 ? 9.908 -1.281 1.909 1.00 96.19 112 ASP A O 1
ATOM 900 N N . CYS A 1 113 ? 10.576 0.731 1.209 1.00 94.25 113 CYS A N 1
ATOM 901 C CA . CYS A 1 113 ? 11.041 0.267 -0.091 1.00 94.25 113 CYS A CA 1
ATOM 902 C C . CYS A 1 113 ? 12.541 0.487 -0.274 1.00 94.25 113 CYS A C 1
ATOM 904 O O . CYS A 1 113 ? 13.069 1.572 -0.036 1.00 94.25 113 CYS A O 1
ATOM 906 N N . GLN A 1 114 ? 13.208 -0.505 -0.856 1.00 92.50 114 GLN A N 1
ATOM 907 C CA . GLN A 1 114 ? 14.509 -0.324 -1.480 1.00 92.50 114 GLN A CA 1
ATOM 908 C C . GLN A 1 114 ? 14.315 0.396 -2.818 1.00 92.50 114 GLN A C 1
ATOM 910 O O . GLN A 1 114 ? 13.647 -0.122 -3.718 1.00 92.50 114 GLN A O 1
ATOM 915 N N . ILE A 1 115 ? 14.902 1.587 -2.958 1.00 90.94 115 ILE A N 1
ATOM 916 C CA . ILE A 1 115 ? 14.719 2.450 -4.133 1.00 90.94 115 ILE A CA 1
ATOM 917 C C . ILE A 1 115 ? 15.940 2.374 -5.056 1.00 90.94 115 ILE A C 1
ATOM 919 O O . ILE A 1 115 ? 17.074 2.611 -4.638 1.00 90.94 115 ILE A O 1
ATOM 923 N N . SER A 1 116 ? 15.716 2.103 -6.344 1.00 85.69 116 SER A N 1
ATOM 924 C CA . SER A 1 116 ? 16.759 2.240 -7.368 1.00 85.69 116 SER A CA 1
ATOM 925 C C . SER A 1 116 ? 16.886 3.695 -7.817 1.00 85.69 116 SER A C 1
ATOM 927 O O . SER A 1 116 ? 15.934 4.273 -8.341 1.00 85.69 116 SER A O 1
ATOM 929 N N . LYS A 1 117 ? 18.090 4.269 -7.694 1.00 75.88 117 LYS A N 1
ATOM 930 C CA . LYS A 1 117 ? 18.419 5.617 -8.202 1.00 75.88 117 LYS A CA 1
ATOM 931 C C . LYS A 1 117 ? 18.678 5.668 -9.720 1.00 75.88 117 LYS A C 1
ATOM 933 O O . LYS A 1 117 ? 18.934 6.743 -10.254 1.00 75.88 117 LYS A O 1
ATOM 938 N N . LYS A 1 118 ? 18.664 4.533 -10.436 1.00 65.19 118 LYS A N 1
ATOM 939 C CA . LYS A 1 118 ? 18.972 4.486 -11.882 1.00 65.19 118 LYS A CA 1
ATOM 940 C C . LYS A 1 118 ? 17.730 4.804 -12.731 1.00 65.19 118 LYS A C 1
ATOM 942 O O . LYS A 1 118 ? 16.671 4.219 -12.522 1.00 65.19 118 LYS A O 1
ATOM 947 N N . LEU A 1 119 ? 17.876 5.707 -13.709 1.00 55.50 119 LEU A N 1
ATOM 948 C CA . LEU A 1 119 ? 16.784 6.231 -14.543 1.00 55.50 119 LEU A CA 1
ATOM 949 C C . LEU A 1 119 ? 16.080 5.162 -15.411 1.00 55.50 119 LEU A C 1
ATOM 951 O O . LEU A 1 119 ? 16.623 4.657 -16.393 1.00 55.50 119 LEU A O 1
ATOM 955 N N . GLY A 1 120 ? 14.811 4.918 -15.073 1.00 55.81 120 GLY A N 1
ATOM 956 C CA . GLY A 1 120 ? 13.658 4.873 -15.984 1.00 55.81 120 GLY A CA 1
ATOM 957 C C . GLY A 1 120 ? 13.544 3.711 -16.967 1.00 55.81 120 GLY A C 1
ATOM 958 O O . GLY A 1 120 ? 12.705 2.835 -16.789 1.00 55.81 120 GLY A O 1
ATOM 959 N N . PHE A 1 121 ? 14.323 3.722 -18.048 1.00 54.75 121 PHE A N 1
ATOM 960 C CA . PHE A 1 121 ? 13.978 2.931 -19.236 1.00 54.75 121 PHE A CA 1
ATOM 961 C C . PHE A 1 121 ? 14.647 1.555 -19.263 1.00 54.75 121 PHE A C 1
ATOM 963 O O . PHE A 1 121 ? 13.985 0.530 -19.417 1.00 54.75 121 PHE A O 1
ATOM 970 N N . PHE A 1 122 ? 15.960 1.503 -19.031 1.00 54.94 122 PHE A N 1
ATOM 971 C CA . PHE A 1 122 ? 16.699 0.236 -18.993 1.00 54.94 122 PHE A CA 1
ATOM 972 C C . PHE A 1 122 ? 16.425 -0.565 -17.722 1.00 54.94 122 PHE A C 1
ATOM 974 O O . PHE A 1 122 ? 16.614 -1.778 -17.706 1.00 54.94 122 PHE A O 1
ATOM 981 N N . TYR A 1 123 ? 15.953 0.097 -16.663 1.00 59.50 123 TYR A N 1
ATOM 982 C CA . TYR A 1 123 ? 15.630 -0.566 -15.408 1.00 59.50 123 TYR A CA 1
ATOM 983 C C . TYR A 1 123 ? 14.369 -1.428 -15.528 1.00 59.50 123 TYR A C 1
ATOM 985 O O . TYR A 1 123 ? 14.398 -2.568 -15.085 1.00 59.50 123 TYR A O 1
ATOM 993 N N . ASP A 1 124 ? 13.301 -0.960 -16.187 1.00 59.28 124 ASP A N 1
ATOM 994 C CA . ASP A 1 124 ? 12.088 -1.780 -16.358 1.00 59.28 124 ASP A CA 1
ATOM 995 C C . ASP A 1 124 ? 12.363 -3.000 -17.257 1.00 59.28 124 ASP A C 1
ATOM 997 O O . ASP A 1 124 ? 11.961 -4.115 -16.927 1.00 59.28 124 ASP A O 1
ATOM 1001 N N . TYR A 1 125 ? 13.142 -2.837 -18.335 1.00 61.16 125 TYR A N 1
ATOM 1002 C CA . TYR A 1 125 ? 13.594 -3.970 -19.156 1.00 61.16 125 TYR A CA 1
ATOM 1003 C C . TYR A 1 125 ? 14.529 -4.912 -18.397 1.00 61.16 125 TYR A C 1
ATOM 1005 O O . TYR A 1 125 ? 14.360 -6.125 -18.477 1.00 61.16 125 TYR A O 1
ATOM 1013 N N . GLY A 1 126 ? 15.481 -4.373 -17.635 1.00 60.28 126 GLY A N 1
ATOM 1014 C CA . GLY A 1 126 ? 16.402 -5.150 -16.813 1.00 60.28 126 GLY A CA 1
ATOM 1015 C C . GLY A 1 126 ? 15.683 -5.927 -15.714 1.00 60.28 126 GLY A C 1
ATOM 1016 O O . GLY A 1 126 ? 15.943 -7.108 -15.546 1.00 60.28 126 GLY A O 1
ATOM 1017 N N . VAL A 1 127 ? 14.721 -5.322 -15.017 1.00 62.34 127 VAL A N 1
ATOM 1018 C CA . VAL A 1 127 ? 13.901 -5.996 -14.000 1.00 62.34 127 VAL A CA 1
ATOM 1019 C C . VAL A 1 127 ? 13.002 -7.049 -14.635 1.00 62.34 127 VAL A C 1
ATOM 1021 O O . VAL A 1 127 ? 12.880 -8.136 -14.076 1.00 62.34 127 VAL A O 1
ATOM 1024 N N . ARG A 1 128 ? 12.422 -6.798 -15.817 1.00 63.12 128 ARG A N 1
ATOM 1025 C CA . ARG A 1 128 ? 11.690 -7.832 -16.567 1.00 63.12 128 ARG A CA 1
ATOM 1026 C C . ARG A 1 128 ? 12.615 -8.980 -16.963 1.00 63.12 128 ARG A C 1
ATOM 1028 O O . ARG A 1 128 ? 12.285 -10.126 -16.687 1.00 63.12 128 ARG A O 1
ATOM 1035 N N . ALA A 1 129 ? 13.782 -8.695 -17.536 1.00 62.50 129 ALA A N 1
ATOM 1036 C CA . ALA A 1 129 ? 14.761 -9.700 -17.948 1.00 62.50 129 ALA A CA 1
ATOM 1037 C C . ALA A 1 129 ? 15.322 -10.492 -16.758 1.00 62.50 129 ALA A C 1
ATOM 1039 O O . ALA A 1 129 ? 15.431 -11.710 -16.836 1.00 62.50 129 ALA A O 1
ATOM 1040 N N . VAL A 1 130 ? 15.609 -9.834 -15.632 1.00 61.47 130 VAL A N 1
ATOM 1041 C CA . VAL A 1 130 ? 16.012 -10.479 -14.376 1.00 61.47 130 VAL A CA 1
ATOM 1042 C C . VAL A 1 130 ? 14.859 -11.290 -13.803 1.00 61.47 130 VAL A C 1
ATOM 1044 O O . VAL A 1 130 ? 15.102 -12.396 -13.355 1.00 61.47 130 VAL A O 1
ATOM 1047 N N . SER A 1 131 ? 13.609 -10.825 -13.877 1.00 58.78 131 SER A N 1
ATOM 1048 C CA . SER A 1 131 ? 12.441 -11.620 -13.465 1.00 58.78 131 SER A CA 1
ATOM 1049 C C . SER A 1 131 ? 12.273 -12.867 -14.342 1.00 58.78 131 SER A C 1
ATOM 1051 O O . SER A 1 131 ? 11.994 -13.947 -13.825 1.00 58.78 131 SER A O 1
ATOM 1053 N N . TYR A 1 132 ? 12.517 -12.756 -15.654 1.00 60.88 132 TYR A N 1
ATOM 1054 C CA . TYR A 1 132 ? 12.564 -13.894 -16.579 1.00 60.88 132 TYR A CA 1
ATOM 1055 C C . TYR A 1 132 ? 13.723 -14.848 -16.259 1.00 60.88 132 TYR A C 1
ATOM 1057 O O . TYR A 1 132 ? 13.513 -16.052 -16.152 1.00 60.88 132 TYR A O 1
ATOM 1065 N N . LEU A 1 133 ? 14.934 -14.335 -16.035 1.00 58.97 133 LEU A N 1
ATOM 1066 C CA . LEU A 1 133 ? 16.109 -15.139 -15.679 1.00 58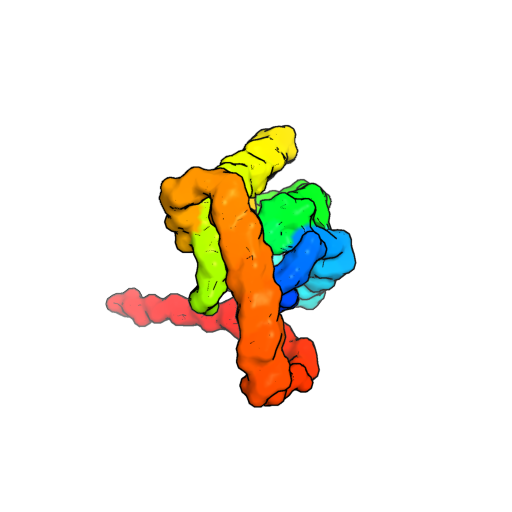.97 133 LEU A CA 1
ATOM 1067 C C . LEU A 1 133 ? 15.971 -15.791 -14.298 1.00 58.97 133 LEU A C 1
ATOM 1069 O O . LEU A 1 133 ? 16.401 -16.927 -14.110 1.00 58.97 133 LEU A O 1
ATOM 1073 N N . TRP A 1 134 ? 15.343 -15.105 -13.345 1.00 55.56 134 TRP A N 1
ATOM 1074 C CA . TRP A 1 134 ? 14.986 -15.630 -12.030 1.00 55.56 134 TRP A CA 1
ATOM 1075 C C . TRP A 1 134 ? 13.960 -16.755 -12.168 1.00 55.56 134 TRP A C 1
ATOM 1077 O O . TRP A 1 134 ? 14.110 -17.791 -11.520 1.00 55.56 134 TRP A O 1
ATOM 1087 N N . ASN A 1 135 ? 12.965 -16.598 -13.051 1.00 53.31 135 ASN A N 1
ATOM 1088 C CA . ASN A 1 135 ? 12.041 -17.673 -13.417 1.00 53.31 135 ASN A CA 1
ATOM 1089 C C . ASN A 1 135 ? 12.779 -18.882 -14.006 1.00 53.31 135 ASN A C 1
ATOM 1091 O O . ASN A 1 135 ? 12.494 -20.003 -13.601 1.00 53.31 135 ASN A O 1
ATOM 1095 N N . CYS A 1 136 ? 13.772 -18.679 -14.875 1.00 52.50 136 CYS A N 1
ATOM 1096 C CA . CYS A 1 136 ? 14.534 -19.780 -15.469 1.00 52.50 136 CYS A CA 1
ATOM 1097 C C . CYS A 1 136 ? 15.473 -20.480 -14.471 1.00 52.50 136 CYS A C 1
ATOM 1099 O O . CYS A 1 136 ? 15.574 -21.704 -14.483 1.00 52.50 136 CYS A O 1
ATOM 1101 N N . LYS A 1 137 ? 16.147 -19.740 -13.579 1.00 47.28 137 LYS A N 1
ATOM 1102 C CA . LYS A 1 137 ? 17.096 -20.326 -12.613 1.00 47.28 137 LYS A CA 1
ATOM 1103 C C . LYS A 1 137 ? 16.421 -21.053 -11.447 1.00 47.28 137 LYS A C 1
ATOM 1105 O O . LYS A 1 137 ? 17.012 -21.971 -10.890 1.00 47.28 137 LYS A O 1
ATOM 1110 N N . ASN A 1 138 ? 15.185 -20.694 -11.099 1.00 44.16 138 ASN A N 1
ATOM 1111 C CA . ASN A 1 138 ? 14.461 -21.309 -9.983 1.00 44.16 138 ASN A CA 1
ATOM 1112 C C . ASN A 1 138 ? 13.500 -22.445 -10.372 1.00 44.16 138 ASN A C 1
ATOM 1114 O O . ASN A 1 138 ? 12.932 -23.077 -9.480 1.00 44.16 138 ASN A O 1
ATOM 1118 N N . ILE A 1 139 ? 13.396 -22.785 -11.663 1.00 42.78 139 ILE A N 1
ATOM 1119 C CA . ILE A 1 139 ? 12.732 -24.020 -12.126 1.00 42.78 139 ILE A CA 1
ATOM 1120 C C . ILE A 1 139 ? 13.436 -25.287 -11.595 1.00 42.78 139 ILE A C 1
ATOM 1122 O O . ILE A 1 139 ? 12.786 -26.316 -11.448 1.00 42.78 139 ILE A O 1
ATOM 1126 N N . CYS A 1 140 ? 14.714 -25.212 -11.196 1.00 36.81 140 CYS A N 1
ATOM 1127 C CA . CYS A 1 140 ? 15.428 -26.347 -10.591 1.00 36.81 140 CYS A CA 1
ATOM 1128 C C . CYS A 1 140 ? 15.483 -26.362 -9.050 1.00 36.81 140 CYS A C 1
ATOM 1130 O O . CYS A 1 140 ? 15.906 -27.370 -8.493 1.00 36.81 140 CYS A O 1
ATOM 1132 N N . VAL A 1 141 ? 15.078 -25.300 -8.338 1.00 39.97 141 VAL A N 1
ATOM 1133 C CA . VAL A 1 141 ? 15.282 -25.215 -6.869 1.00 39.97 141 VAL A CA 1
ATOM 1134 C C . VAL A 1 141 ? 13.985 -25.000 -6.081 1.00 39.97 141 VAL A C 1
ATOM 1136 O O . VAL A 1 141 ? 13.926 -25.316 -4.894 1.00 39.97 141 VAL A O 1
ATOM 1139 N N . ILE A 1 142 ? 12.885 -24.584 -6.715 1.00 39.25 142 ILE A N 1
ATOM 1140 C CA . ILE A 1 142 ? 11.606 -24.401 -6.014 1.00 39.25 142 ILE A CA 1
ATOM 1141 C C . ILE A 1 142 ? 10.814 -25.714 -6.017 1.00 39.25 142 ILE A C 1
ATOM 1143 O O . ILE A 1 142 ? 9.735 -25.844 -6.585 1.00 39.25 142 ILE A O 1
ATOM 1147 N N . LYS A 1 143 ? 11.327 -26.675 -5.247 1.00 35.59 143 LYS A N 1
ATOM 1148 C CA . LYS A 1 143 ? 10.485 -27.543 -4.417 1.00 35.59 143 LYS A CA 1
ATOM 1149 C C . LYS A 1 143 ? 10.168 -26.782 -3.116 1.00 35.59 143 LYS A C 1
ATOM 1151 O O . LYS A 1 143 ? 10.321 -27.317 -2.023 1.00 35.59 143 LYS A O 1
ATOM 1156 N N . CYS A 1 144 ? 9.771 -25.503 -3.206 1.00 36.53 144 CYS A N 1
ATOM 1157 C CA . CYS A 1 144 ? 9.164 -24.829 -2.063 1.00 36.53 144 CYS A CA 1
ATOM 1158 C C . CYS A 1 144 ? 7.825 -25.509 -1.852 1.00 36.53 144 CYS A C 1
ATOM 1160 O O . CYS A 1 144 ? 6.912 -25.376 -2.666 1.00 36.53 144 CYS A O 1
ATOM 1162 N N . ARG A 1 145 ? 7.757 -26.278 -0.767 1.00 36.38 145 ARG A N 1
ATOM 1163 C CA . ARG A 1 145 ? 6.527 -26.7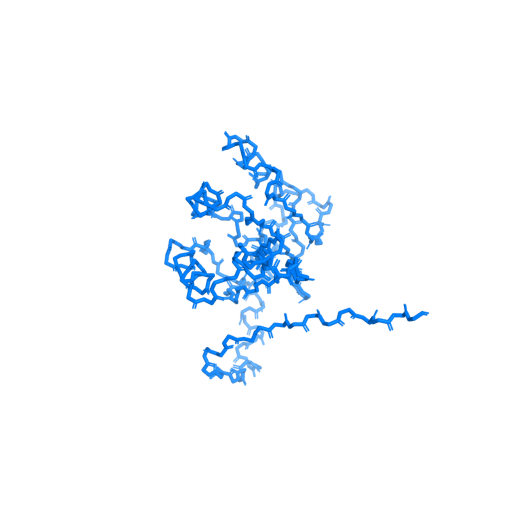43 -0.146 1.00 36.38 145 ARG A CA 1
ATOM 1164 C C . ARG A 1 145 ? 5.475 -25.644 -0.275 1.00 36.38 145 ARG A C 1
ATOM 1166 O O . ARG A 1 145 ? 5.530 -24.640 0.430 1.00 36.38 145 ARG A O 1
ATOM 1173 N N . SER A 1 146 ? 4.517 -25.854 -1.165 1.00 36.78 146 SER A N 1
ATOM 1174 C CA . SER A 1 146 ? 3.195 -25.258 -1.061 1.00 36.78 146 SER A CA 1
ATOM 1175 C C . SER A 1 146 ? 2.577 -25.892 0.183 1.00 36.78 146 SER A C 1
ATOM 1177 O O . SER A 1 146 ? 1.844 -26.873 0.113 1.00 36.78 146 SER A O 1
ATOM 1179 N N . ALA A 1 147 ? 2.981 -25.403 1.357 1.00 34.44 147 ALA A N 1
ATOM 1180 C CA . ALA A 1 147 ? 2.219 -25.635 2.564 1.00 34.44 147 ALA A CA 1
ATOM 1181 C C . ALA A 1 147 ? 0.845 -24.975 2.348 1.00 34.44 147 ALA A C 1
ATOM 1183 O O . ALA A 1 147 ? 0.777 -23.906 1.727 1.00 34.44 147 ALA A O 1
ATOM 1184 N N . PRO A 1 148 ? -0.256 -25.610 2.779 1.00 36.25 148 PRO A N 1
ATOM 1185 C CA . PRO A 1 148 ? -1.584 -25.026 2.657 1.00 36.25 148 PRO A CA 1
ATOM 1186 C C . PRO A 1 148 ? -1.583 -23.629 3.281 1.00 36.25 148 PRO A C 1
ATOM 1188 O O . PRO A 1 148 ? -0.923 -23.415 4.293 1.00 36.25 148 PRO A O 1
ATOM 1191 N N . ARG A 1 149 ? -2.302 -22.694 2.644 1.00 42.66 149 ARG A N 1
ATOM 1192 C CA . ARG A 1 149 ? -2.491 -21.291 3.052 1.00 42.66 149 ARG A CA 1
ATOM 1193 C C . ARG A 1 149 ? -2.829 -21.188 4.547 1.00 42.66 149 ARG A C 1
ATOM 1195 O O . ARG A 1 149 ? -3.998 -21.168 4.918 1.00 42.66 149 ARG A O 1
ATOM 1202 N N . SER A 1 150 ? -1.821 -21.140 5.408 1.00 39.00 150 SER A N 1
ATOM 1203 C CA . SER A 1 150 ? -1.986 -20.891 6.833 1.00 39.00 150 SER A CA 1
ATOM 1204 C C . SER A 1 150 ? -1.649 -19.430 7.084 1.00 39.00 150 SER A C 1
ATOM 1206 O O . SER A 1 150 ? -0.505 -19.009 6.905 1.00 39.00 150 SER A O 1
ATOM 1208 N N . ASN A 1 151 ? -2.664 -18.661 7.469 1.00 44.34 151 ASN A N 1
ATOM 1209 C CA . ASN A 1 151 ? -2.528 -17.276 7.900 1.00 44.34 151 ASN A CA 1
ATOM 1210 C C . ASN A 1 151 ? -1.653 -17.233 9.159 1.00 44.34 151 ASN A C 1
ATOM 1212 O O . ASN A 1 151 ? -2.123 -17.561 10.246 1.00 44.34 151 ASN A O 1
ATOM 1216 N N . HIS A 1 152 ? -0.385 -16.855 9.018 1.00 40.62 152 HIS A N 1
ATOM 1217 C CA . HIS A 1 152 ? 0.475 -16.596 10.166 1.00 40.62 152 HIS A CA 1
ATOM 1218 C C . HIS A 1 152 ? 0.259 -15.144 10.605 1.00 40.62 152 HIS A C 1
ATOM 1220 O O . HIS A 1 152 ? 0.758 -14.217 9.974 1.00 40.62 152 HIS A O 1
ATOM 1226 N N . LEU A 1 153 ? -0.527 -14.944 11.667 1.00 43.78 153 LEU A N 1
ATOM 1227 C CA . LEU A 1 153 ? -0.522 -13.690 12.419 1.00 43.78 153 LEU A CA 1
ATOM 1228 C C . LEU A 1 153 ? 0.810 -13.607 13.170 1.00 43.78 153 LEU A C 1
ATOM 1230 O O . LEU A 1 153 ? 1.118 -14.492 13.970 1.00 43.78 153 LEU A O 1
ATOM 1234 N N . ILE A 1 154 ? 1.596 -12.568 12.902 1.00 48.97 154 ILE A N 1
ATOM 1235 C CA . ILE A 1 154 ? 2.751 -12.215 13.728 1.00 48.97 154 ILE A CA 1
ATOM 1236 C C . ILE A 1 154 ? 2.228 -11.252 14.796 1.00 48.97 154 ILE A C 1
ATOM 1238 O O . ILE A 1 154 ? 1.696 -10.190 14.483 1.00 48.97 154 ILE A O 1
ATOM 1242 N N . LEU A 1 155 ? 2.290 -11.690 16.052 1.00 43.50 155 LEU A N 1
ATOM 1243 C CA . LEU A 1 155 ? 1.980 -10.886 17.229 1.00 43.50 155 LEU A CA 1
ATOM 1244 C C . LEU A 1 155 ? 3.305 -10.375 17.789 1.00 43.50 155 LEU A C 1
ATOM 1246 O O . LEU A 1 155 ? 4.008 -11.133 18.458 1.00 43.50 155 LEU A O 1
ATOM 1250 N N . ASP A 1 156 ? 3.628 -9.112 17.540 1.00 42.41 156 ASP A N 1
ATOM 1251 C CA . ASP A 1 156 ? 4.743 -8.471 18.229 1.00 42.41 156 ASP A CA 1
ATOM 1252 C C . ASP A 1 156 ? 4.303 -8.159 19.666 1.00 42.41 156 ASP A C 1
ATOM 1254 O O . ASP A 1 156 ? 3.440 -7.317 19.921 1.00 42.41 156 ASP A O 1
ATOM 1258 N N . LYS A 1 157 ? 4.851 -8.914 20.623 1.00 39.56 157 LYS A N 1
ATOM 1259 C CA . LYS A 1 157 ? 4.809 -8.566 22.045 1.00 39.56 157 LYS A CA 1
ATOM 1260 C C . LYS A 1 157 ? 5.958 -7.598 22.304 1.00 39.56 157 LYS A C 1
ATOM 1262 O O . LYS A 1 157 ? 7.109 -8.026 22.328 1.00 39.56 157 LYS A O 1
ATOM 1267 N N . GLU A 1 158 ? 5.660 -6.319 22.497 1.00 56.09 158 GLU A N 1
ATOM 1268 C CA . GLU A 1 158 ? 6.652 -5.394 23.048 1.00 56.09 158 GLU A CA 1
ATOM 1269 C C . GLU A 1 158 ? 6.934 -5.729 24.518 1.00 56.09 158 GLU A C 1
ATOM 1271 O O . GLU A 1 158 ? 6.031 -6.054 25.291 1.00 56.09 158 GLU A O 1
ATOM 1276 N N . ASN A 1 159 ? 8.224 -5.697 24.857 1.00 47.03 159 ASN A N 1
ATOM 1277 C CA . ASN A 1 159 ? 8.775 -5.952 26.179 1.00 47.03 159 ASN A CA 1
ATOM 1278 C C . ASN A 1 159 ? 8.315 -4.888 27.183 1.00 47.03 159 ASN A C 1
ATOM 1280 O O . ASN A 1 159 ? 8.596 -3.703 27.003 1.00 47.03 159 ASN A O 1
ATOM 1284 N N . ASP A 1 160 ? 7.711 -5.340 28.281 1.00 42.59 160 ASP A N 1
ATOM 1285 C CA . ASP A 1 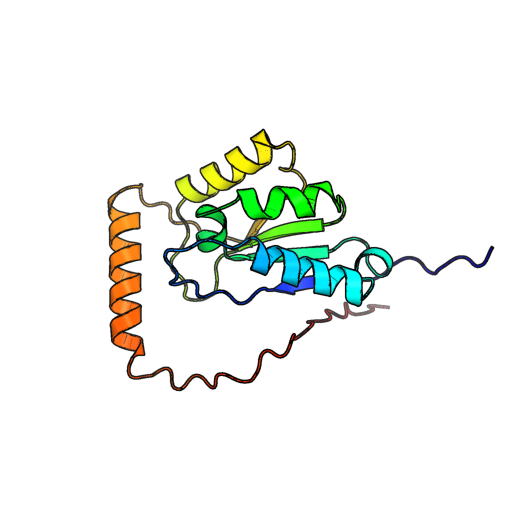160 ? 7.584 -4.565 29.513 1.00 42.59 160 ASP A CA 1
ATOM 1286 C C . ASP A 1 160 ? 8.988 -4.386 30.119 1.00 42.59 160 ASP A C 1
ATOM 1288 O O . ASP A 1 160 ? 9.550 -5.310 30.711 1.00 42.59 160 ASP A O 1
ATOM 1292 N N . ILE A 1 161 ? 9.575 -3.200 29.944 1.00 48.12 161 ILE A N 1
ATOM 1293 C CA . ILE A 1 161 ? 10.670 -2.726 30.794 1.00 48.12 161 ILE A CA 1
ATOM 1294 C C . ILE A 1 161 ? 10.009 -1.986 31.958 1.00 48.12 161 ILE A C 1
ATOM 1296 O O . ILE A 1 161 ? 9.422 -0.919 31.774 1.00 48.12 161 ILE A O 1
ATOM 1300 N N . THR A 1 162 ? 10.062 -2.634 33.121 1.00 61.22 162 THR A N 1
ATOM 1301 C CA . THR A 1 162 ? 9.762 -2.109 34.464 1.00 61.22 162 THR A CA 1
ATOM 1302 C C . THR A 1 162 ? 10.590 -0.892 34.830 1.00 61.22 162 THR A C 1
ATOM 1304 O O . THR A 1 162 ? 11.799 -0.907 34.503 1.00 61.22 162 THR A O 1
#